Protein AF-A0A087GVF6-F1 (afdb_monomer_lite)

Secondary structure (DSSP, 8-state):
-----TT---EEEETTTTEEEEEEEESTTS-EEEETTT-PBPPP--S-HHHHHHHHHHHHHHHHHHHHHTTT------------

Foldseek 3Di:
DDDPPPDDQDWDQDPVVRDTAGWDFDDDPSPWTAGPPPRHTDDDPPDDPVRVVVVVVVVVVVVVVCVVVVPPPPPPPPPPPDDD

Radius of gyration: 27.07 Å; chains: 1; bounding box: 83×26×55 Å

Structure (mmCIF, N/CA/C/O backbone):
data_AF-A0A087GVF6-F1
#
_entry.id   AF-A0A087GVF6-F1
#
loop_
_atom_site.group_PDB
_atom_site.id
_atom_site.type_symbol
_atom_site.label_atom_id
_atom_site.label_alt_id
_atom_site.label_comp_id
_atom_site.label_asym_id
_atom_site.label_entity_id
_atom_site.label_seq_id
_atom_site.pdbx_PDB_ins_code
_atom_site.Cartn_x
_atom_site.Cartn_y
_atom_site.Cartn_z
_atom_site.occupancy
_atom_site.B_iso_or_equiv
_atom_site.auth_seq_id
_atom_site.auth_comp_id
_atom_site.auth_asym_id
_atom_site.auth_atom_id
_atom_site.pdbx_PDB_model_num
ATOM 1 N N . MET A 1 1 ? 25.821 10.176 4.742 1.00 32.94 1 MET A N 1
ATOM 2 C CA . MET A 1 1 ? 25.679 10.286 3.274 1.00 32.94 1 MET A CA 1
ATOM 3 C C . MET A 1 1 ? 25.176 8.945 2.772 1.00 32.94 1 MET A C 1
ATOM 5 O O . MET A 1 1 ? 25.916 7.972 2.849 1.00 32.94 1 MET A O 1
ATOM 9 N N . ALA A 1 2 ? 23.893 8.854 2.414 1.00 41.00 2 ALA A N 1
ATOM 10 C CA . ALA A 1 2 ? 23.305 7.602 1.950 1.00 41.00 2 ALA A CA 1
ATOM 11 C C . ALA A 1 2 ? 23.880 7.258 0.571 1.00 41.00 2 ALA A C 1
ATOM 13 O O . ALA A 1 2 ? 23.884 8.086 -0.339 1.00 41.00 2 ALA A O 1
ATOM 14 N N . LYS A 1 3 ? 24.425 6.048 0.467 1.00 37.88 3 LYS A N 1
ATOM 15 C CA . LYS A 1 3 ? 25.042 5.484 -0.728 1.00 37.88 3 LYS A CA 1
ATOM 16 C C . LYS A 1 3 ? 23.969 5.365 -1.812 1.00 37.88 3 LYS A C 1
ATOM 18 O O . LYS A 1 3 ? 23.090 4.518 -1.709 1.00 37.88 3 LYS A O 1
ATOM 23 N N . VAL A 1 4 ? 24.026 6.230 -2.824 1.00 46.59 4 VAL A N 1
ATOM 24 C CA . VAL A 1 4 ? 23.220 6.086 -4.039 1.00 46.59 4 VAL A CA 1
ATOM 25 C C . VAL A 1 4 ? 23.780 4.884 -4.790 1.00 46.59 4 VAL A C 1
ATOM 27 O O . VAL A 1 4 ? 24.807 4.974 -5.457 1.00 46.59 4 VAL A O 1
ATOM 30 N N . THR A 1 5 ? 23.152 3.727 -4.613 1.00 45.44 5 THR A N 1
ATOM 31 C CA . THR A 1 5 ? 23.415 2.535 -5.416 1.00 45.44 5 THR A CA 1
ATOM 32 C C . THR A 1 5 ? 22.746 2.725 -6.771 1.00 45.44 5 THR A C 1
ATOM 34 O O . THR A 1 5 ? 21.612 2.317 -7.000 1.00 45.44 5 THR A O 1
ATOM 37 N N . THR A 1 6 ? 23.444 3.405 -7.672 1.00 49.25 6 THR A N 1
ATOM 38 C CA . THR A 1 6 ? 23.212 3.294 -9.111 1.00 49.25 6 THR A CA 1
ATOM 39 C C . THR A 1 6 ? 23.455 1.843 -9.520 1.00 49.25 6 THR A C 1
ATOM 41 O O . THR A 1 6 ? 24.593 1.385 -9.421 1.00 49.25 6 THR A O 1
ATOM 44 N N . GLY A 1 7 ? 22.425 1.125 -9.975 1.00 47.59 7 GLY A N 1
ATOM 45 C CA . GLY A 1 7 ? 22.648 -0.091 -10.767 1.00 47.59 7 GLY A CA 1
ATOM 46 C C . GLY A 1 7 ? 21.677 -1.254 -10.600 1.00 47.59 7 GLY A C 1
ATOM 47 O O . GLY A 1 7 ? 21.820 -2.220 -11.338 1.00 47.59 7 GLY A O 1
ATOM 48 N N . GLU A 1 8 ? 20.689 -1.188 -9.709 1.00 51.03 8 GLU A N 1
ATOM 49 C CA . GLU A 1 8 ? 19.564 -2.127 -9.752 1.00 51.03 8 GLU A CA 1
ATOM 50 C C . GLU A 1 8 ? 18.336 -1.368 -10.241 1.00 51.03 8 GLU A C 1
ATOM 52 O O . GLU A 1 8 ? 17.846 -0.442 -9.597 1.00 51.03 8 GLU A O 1
ATOM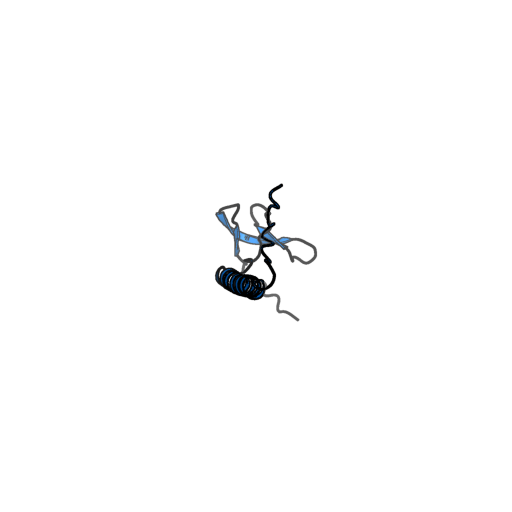 57 N N . GLU A 1 9 ? 17.898 -1.712 -11.446 1.00 69.88 9 GLU A N 1
ATOM 58 C CA . GLU A 1 9 ? 16.647 -1.264 -12.039 1.00 69.88 9 GLU A CA 1
ATOM 59 C C . GLU A 1 9 ? 15.473 -1.681 -11.131 1.00 69.88 9 GLU A C 1
ATOM 61 O O . GLU A 1 9 ? 14.920 -2.770 -11.278 1.00 69.88 9 GLU A O 1
ATOM 66 N N . GLU A 1 10 ? 15.132 -0.837 -10.150 1.00 79.38 10 GLU A N 1
ATOM 67 C CA . GLU A 1 10 ? 14.036 -1.058 -9.200 1.00 79.38 10 GLU A CA 1
ATOM 68 C C . GLU A 1 10 ? 12.730 -1.236 -9.998 1.00 79.38 10 GLU A C 1
ATOM 70 O O . GLU A 1 10 ? 12.281 -0.330 -10.711 1.00 79.38 10 GLU A O 1
ATOM 75 N N . LYS A 1 11 ? 12.157 -2.443 -9.929 1.00 86.62 11 LYS A N 1
ATOM 76 C CA . LYS A 1 11 ? 10.924 -2.830 -10.623 1.00 86.62 11 LYS A CA 1
ATOM 77 C C . LYS A 1 11 ? 9.788 -2.979 -9.622 1.00 86.62 11 LYS A C 1
ATOM 79 O O . LYS A 1 11 ? 9.994 -3.482 -8.521 1.00 86.62 11 LYS A O 1
ATOM 84 N N . MET A 1 12 ? 8.590 -2.567 -10.016 1.00 85.69 12 MET A N 1
ATOM 85 C CA . MET A 1 12 ? 7.382 -2.686 -9.206 1.00 85.69 12 MET A CA 1
ATOM 86 C C . MET A 1 12 ? 6.185 -3.065 -10.079 1.00 85.69 12 MET A C 1
ATOM 88 O O . MET A 1 12 ? 6.081 -2.682 -11.248 1.00 85.69 12 MET A O 1
ATOM 92 N N . TRP A 1 13 ? 5.256 -3.822 -9.498 1.00 86.75 13 TRP A N 1
ATOM 93 C CA . TRP A 1 13 ? 4.016 -4.191 -10.163 1.00 86.75 13 TRP A CA 1
ATOM 94 C C . TRP A 1 13 ? 3.088 -2.983 -10.311 1.00 86.75 13 TRP A C 1
ATOM 96 O O . TRP A 1 13 ? 2.669 -2.366 -9.333 1.00 86.75 13 TRP A O 1
ATOM 106 N N . CYS A 1 14 ? 2.709 -2.662 -11.545 1.00 89.12 14 CYS A N 1
ATOM 107 C CA . CYS A 1 14 ? 1.698 -1.650 -11.808 1.00 89.12 14 CYS A CA 1
ATOM 108 C C . CYS A 1 14 ? 0.310 -2.296 -11.857 1.00 89.12 14 CYS A C 1
ATOM 110 O O . CYS A 1 14 ? -0.038 -2.936 -12.847 1.00 89.12 14 CYS A O 1
ATOM 112 N N . GLY A 1 15 ? -0.531 -2.051 -10.848 1.00 86.88 15 GLY A N 1
ATOM 113 C CA . GLY A 1 15 ? -1.907 -2.569 -10.816 1.00 86.88 15 GLY A CA 1
ATOM 114 C C . GLY A 1 15 ? -2.822 -2.064 -11.944 1.00 86.88 15 GLY A C 1
ATOM 115 O O . GLY A 1 15 ? -3.854 -2.668 -12.200 1.00 86.88 15 GLY A O 1
ATOM 116 N N . HIS A 1 16 ? -2.459 -0.977 -12.637 1.00 88.88 16 HIS A N 1
ATOM 117 C CA . HIS A 1 16 ? -3.203 -0.500 -13.810 1.00 88.88 16 HIS A CA 1
ATOM 118 C C . HIS A 1 16 ? -2.826 -1.256 -15.087 1.00 88.88 16 HIS A C 1
ATOM 120 O O . HIS A 1 16 ? -3.696 -1.637 -15.858 1.00 88.88 16 HIS A O 1
ATOM 126 N N . CYS A 1 17 ? -1.527 -1.449 -15.322 1.00 90.81 17 CYS A N 1
ATOM 127 C CA . CYS A 1 17 ? -1.040 -2.097 -16.539 1.00 90.81 17 CYS A CA 1
ATOM 128 C C . CYS A 1 17 ? -0.971 -3.622 -16.417 1.00 90.81 17 CYS A C 1
ATOM 130 O O . CYS A 1 17 ? -0.860 -4.296 -17.433 1.00 90.81 17 CYS A O 1
ATOM 132 N N . GLY A 1 18 ? -0.982 -4.162 -15.195 1.00 89.50 18 GLY A N 1
ATOM 133 C CA . GLY A 1 18 ? -0.778 -5.588 -14.950 1.00 89.50 18 GLY A CA 1
ATOM 134 C C . GLY A 1 18 ? 0.618 -6.066 -15.356 1.00 89.50 18 GLY A C 1
ATOM 135 O O . GLY A 1 18 ? 0.773 -7.201 -15.792 1.00 89.50 18 GLY A O 1
ATOM 136 N N . VAL A 1 19 ? 1.627 -5.192 -15.273 1.00 89.31 19 VAL A N 1
ATOM 137 C CA . VAL A 1 19 ? 3.012 -5.515 -15.640 1.00 89.31 19 VAL A CA 1
ATOM 138 C C . VAL A 1 19 ? 3.970 -5.144 -14.521 1.00 89.31 19 VAL A C 1
ATOM 140 O O . VAL A 1 19 ? 3.762 -4.161 -13.803 1.00 89.31 19 VAL A O 1
ATOM 143 N N . ASN A 1 20 ? 5.057 -5.905 -14.417 1.00 88.75 20 ASN A N 1
ATOM 144 C CA . ASN A 1 20 ? 6.196 -5.532 -13.594 1.00 88.75 20 ASN A CA 1
ATOM 145 C C . ASN A 1 20 ? 7.054 -4.522 -14.371 1.00 88.75 20 ASN A C 1
ATOM 147 O O . ASN A 1 20 ? 7.720 -4.877 -15.344 1.00 88.75 20 ASN A O 1
ATOM 151 N N . THR A 1 21 ? 6.968 -3.250 -13.992 1.00 87.19 21 THR A N 1
ATOM 152 C CA . THR A 1 21 ? 7.572 -2.125 -14.717 1.00 87.19 21 THR A CA 1
ATOM 153 C C . THR A 1 21 ? 8.777 -1.588 -13.965 1.00 87.19 21 THR A C 1
ATOM 155 O O . THR A 1 21 ? 8.813 -1.608 -12.738 1.00 87.19 21 THR A O 1
ATOM 158 N N . LEU A 1 22 ? 9.724 -1.010 -14.701 1.00 89.50 22 LEU A N 1
ATOM 159 C CA . LEU A 1 22 ? 10.702 -0.095 -14.120 1.00 89.50 22 LEU A CA 1
ATOM 160 C C . LEU A 1 22 ? 9.988 1.072 -13.436 1.00 89.50 22 LEU A C 1
ATOM 162 O O . LEU A 1 22 ? 8.951 1.547 -13.922 1.00 89.50 22 LEU A O 1
ATOM 166 N N . ILE A 1 23 ? 10.562 1.529 -12.331 1.00 87.81 23 ILE A N 1
ATOM 167 C CA . ILE A 1 23 ? 10.075 2.692 -11.603 1.00 87.81 23 ILE A CA 1
ATOM 168 C C . ILE A 1 23 ? 10.660 3.955 -12.232 1.00 87.81 23 ILE A C 1
ATOM 170 O O . ILE A 1 23 ? 11.870 4.170 -12.265 1.00 87.81 23 ILE A O 1
ATOM 174 N N . ARG A 1 24 ? 9.774 4.829 -12.697 1.00 87.38 24 ARG A N 1
ATOM 175 C CA . ARG A 1 24 ? 10.081 6.205 -13.073 1.00 87.38 24 ARG A CA 1
ATOM 176 C C . ARG A 1 24 ? 9.941 7.079 -11.828 1.00 87.38 24 ARG A C 1
ATOM 178 O O . ARG A 1 24 ? 8.923 7.008 -11.151 1.00 87.38 24 ARG A O 1
ATOM 185 N N . ARG A 1 25 ? 10.954 7.882 -11.498 1.00 85.50 25 ARG A N 1
ATOM 186 C CA . ARG A 1 25 ? 10.909 8.791 -10.341 1.00 85.50 25 ARG A CA 1
ATOM 187 C C . ARG A 1 25 ? 10.530 10.200 -10.784 1.00 85.50 25 ARG A C 1
ATOM 189 O O . ARG A 1 25 ? 11.179 10.765 -11.659 1.00 85.50 25 ARG A O 1
ATOM 196 N N . GLU A 1 26 ? 9.491 10.755 -10.176 1.00 78.75 26 GLU A N 1
ATOM 197 C CA . GLU A 1 26 ? 8.935 12.074 -10.482 1.00 78.75 26 GLU A CA 1
ATOM 198 C C . GLU A 1 26 ? 8.880 12.972 -9.232 1.00 78.75 26 GLU A C 1
ATOM 200 O O . GLU A 1 26 ? 9.109 12.530 -8.102 1.00 78.75 26 GLU A O 1
ATOM 205 N N . GLY A 1 27 ? 8.592 14.259 -9.442 1.00 73.12 27 GLY A N 1
ATOM 206 C CA . GLY A 1 27 ? 8.548 15.278 -8.390 1.00 73.12 27 GLY A CA 1
ATOM 207 C C . GLY A 1 27 ? 9.914 15.885 -8.048 1.00 73.12 27 GLY A C 1
ATOM 208 O O . GLY A 1 27 ? 10.967 15.393 -8.459 1.00 73.12 27 GLY A O 1
ATOM 209 N N . ASN A 1 28 ? 9.896 16.981 -7.282 1.00 62.44 28 ASN A N 1
ATOM 210 C CA . ASN A 1 28 ? 11.117 17.650 -6.827 1.00 62.44 28 ASN A CA 1
ATOM 211 C C . ASN A 1 28 ? 11.905 16.709 -5.903 1.00 62.44 28 ASN A C 1
ATOM 213 O O . ASN A 1 28 ? 11.512 16.470 -4.764 1.00 62.44 28 ASN A O 1
ATOM 217 N N . GLY A 1 29 ? 13.005 16.158 -6.418 1.00 70.38 29 GLY A N 1
ATOM 218 C CA . GLY A 1 29 ? 13.857 15.198 -5.710 1.00 70.38 29 GLY A CA 1
ATOM 219 C C . GLY A 1 29 ? 13.571 13.719 -6.001 1.00 70.38 29 GLY A C 1
ATOM 220 O O . GLY A 1 29 ? 14.193 12.869 -5.372 1.00 70.38 29 GLY A O 1
ATOM 221 N N . GLY A 1 30 ? 12.671 13.387 -6.938 1.00 72.00 30 GLY A N 1
ATOM 222 C CA . GLY A 1 30 ? 12.415 11.994 -7.339 1.00 72.00 30 GLY A CA 1
ATOM 223 C C . GLY A 1 30 ? 11.785 11.137 -6.236 1.00 72.00 30 GLY A C 1
ATOM 224 O O . GLY A 1 30 ? 12.079 9.944 -6.127 1.00 72.00 30 GLY A O 1
ATOM 225 N N . THR A 1 31 ? 10.967 11.758 -5.387 1.00 77.00 31 THR A N 1
ATOM 226 C CA . THR A 1 31 ? 10.300 11.116 -4.246 1.00 77.00 31 THR A CA 1
ATOM 227 C C . THR A 1 31 ? 9.072 10.313 -4.655 1.00 77.00 31 THR A C 1
ATOM 229 O O . THR A 1 31 ? 8.673 9.406 -3.932 1.00 77.00 31 THR A O 1
ATOM 232 N N . VAL A 1 32 ? 8.476 10.621 -5.809 1.00 82.06 32 VAL A N 1
ATOM 233 C CA . VAL A 1 32 ? 7.278 9.940 -6.295 1.00 82.06 32 VAL A CA 1
ATOM 234 C C . VAL A 1 32 ? 7.694 8.817 -7.231 1.00 82.06 32 VAL A C 1
ATOM 236 O O . VAL A 1 32 ? 8.317 9.059 -8.262 1.00 82.06 32 VAL A O 1
ATOM 239 N N . LYS A 1 33 ? 7.337 7.582 -6.887 1.00 86.81 33 LYS A N 1
ATOM 240 C CA . LYS A 1 33 ? 7.497 6.422 -7.766 1.00 86.81 33 LYS A CA 1
ATOM 241 C C . LYS A 1 33 ? 6.315 6.362 -8.734 1.00 86.81 33 LYS A C 1
ATOM 243 O O . LYS A 1 33 ? 5.167 6.491 -8.324 1.00 86.81 33 LYS A O 1
ATOM 248 N N . ALA A 1 34 ? 6.576 6.162 -10.018 1.00 88.81 34 ALA A N 1
ATOM 249 C CA . ALA A 1 34 ? 5.571 6.080 -11.069 1.00 88.81 34 ALA A CA 1
ATOM 250 C C . ALA A 1 34 ? 5.887 4.944 -12.046 1.00 88.81 34 ALA A C 1
ATOM 252 O O . ALA A 1 34 ? 7.032 4.534 -12.228 1.00 88.81 34 ALA A O 1
ATOM 253 N N . CYS A 1 35 ? 4.851 4.422 -12.691 1.00 90.94 35 CYS A N 1
ATOM 254 C CA . CYS A 1 35 ? 4.981 3.422 -13.737 1.00 90.94 35 CYS A CA 1
ATOM 255 C C . CYS A 1 35 ? 5.683 4.040 -14.947 1.00 90.94 35 CYS A C 1
ATOM 257 O O . CYS A 1 35 ? 5.199 5.029 -15.496 1.00 90.94 35 CYS A O 1
ATOM 259 N N . ASN A 1 36 ? 6.778 3.436 -15.413 1.00 90.75 36 ASN A N 1
ATOM 260 C CA . ASN A 1 36 ? 7.476 3.920 -16.606 1.00 90.75 36 ASN A CA 1
ATOM 261 C C . ASN A 1 36 ? 6.616 3.851 -17.883 1.00 90.75 36 ASN A C 1
ATOM 263 O O . ASN A 1 36 ? 6.868 4.585 -18.832 1.00 90.75 36 ASN A O 1
ATOM 267 N N . TRP A 1 37 ? 5.601 2.983 -17.910 1.00 89.94 37 TRP A N 1
ATOM 268 C CA . TRP A 1 37 ? 4.780 2.753 -19.100 1.00 89.94 37 TRP A CA 1
ATOM 269 C C . TRP A 1 37 ? 3.531 3.638 -19.174 1.00 89.94 37 TRP A C 1
ATOM 271 O O . TRP A 1 37 ? 3.268 4.235 -20.211 1.00 89.94 37 TRP A O 1
ATOM 281 N N . CYS A 1 38 ? 2.764 3.751 -18.084 1.00 91.31 38 CYS A N 1
ATOM 282 C CA . CYS A 1 38 ? 1.527 4.547 -18.061 1.00 91.31 38 CYS A CA 1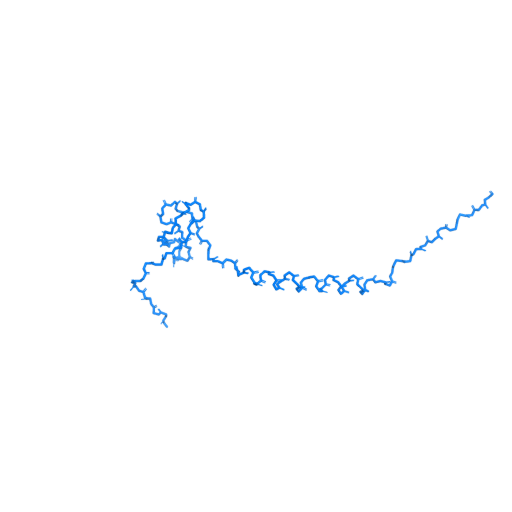
ATOM 283 C C . CYS A 1 38 ? 1.619 5.842 -17.246 1.00 91.31 38 CYS A C 1
ATOM 285 O O . CYS A 1 38 ? 0.636 6.573 -17.174 1.00 91.31 38 CYS A O 1
ATOM 287 N N . GLY A 1 39 ? 2.743 6.103 -16.573 1.00 88.31 39 GLY A N 1
ATOM 288 C CA . GLY A 1 39 ? 2.927 7.287 -15.727 1.00 88.31 39 GLY A CA 1
ATOM 289 C C . GLY A 1 39 ? 2.115 7.283 -14.430 1.00 88.31 39 GLY A C 1
ATOM 290 O O . GLY A 1 39 ? 2.202 8.226 -13.650 1.00 88.31 39 GLY A O 1
ATOM 291 N N . LYS A 1 40 ? 1.323 6.237 -14.152 1.00 88.31 40 LYS A N 1
ATOM 292 C CA . LYS A 1 40 ? 0.537 6.173 -12.917 1.00 88.31 40 LYS A CA 1
ATOM 293 C C . LYS A 1 40 ? 1.465 6.045 -11.714 1.00 88.31 40 LYS A C 1
ATOM 295 O O . LYS A 1 40 ? 2.329 5.169 -11.699 1.00 88.31 40 LYS A O 1
ATOM 300 N N . VAL A 1 41 ? 1.240 6.885 -10.709 1.00 88.19 41 VAL A N 1
ATOM 301 C CA . VAL A 1 41 ? 1.949 6.823 -9.428 1.00 88.19 41 VAL A CA 1
ATOM 302 C C . VAL A 1 41 ? 1.786 5.430 -8.828 1.00 88.19 41 VAL A C 1
ATOM 304 O O . VAL A 1 41 ? 0.675 4.903 -8.727 1.00 88.19 41 VAL A O 1
ATOM 307 N N . LEU A 1 42 ? 2.915 4.834 -8.472 1.00 84.50 42 LEU A N 1
ATOM 308 C CA . LEU A 1 42 ? 2.992 3.569 -7.776 1.00 84.50 42 LEU A CA 1
ATOM 309 C C . LEU A 1 42 ? 3.158 3.892 -6.294 1.00 84.50 42 LEU A C 1
ATOM 311 O O . LEU A 1 42 ? 4.126 4.541 -5.901 1.00 84.50 42 LEU A O 1
ATOM 315 N N . ALA A 1 43 ? 2.183 3.494 -5.486 1.00 74.50 43 ALA A N 1
ATOM 316 C CA . ALA A 1 43 ? 2.340 3.557 -4.045 1.00 74.50 43 ALA A CA 1
ATOM 317 C C . ALA A 1 43 ? 3.284 2.428 -3.620 1.00 74.50 43 ALA A C 1
ATOM 319 O O . ALA A 1 43 ? 3.126 1.296 -4.081 1.00 74.50 43 ALA A O 1
ATOM 320 N N . ASP A 1 44 ? 4.236 2.732 -2.736 1.00 69.50 44 ASP A N 1
ATOM 321 C CA . ASP A 1 44 ? 4.883 1.683 -1.953 1.00 69.50 44 ASP A CA 1
ATOM 322 C C . ASP A 1 44 ? 3.797 0.879 -1.229 1.00 69.50 44 ASP A C 1
ATOM 324 O O . ASP A 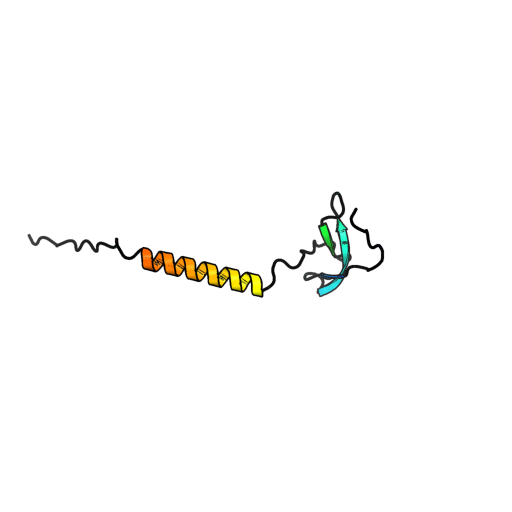1 44 ? 2.737 1.430 -0.906 1.00 6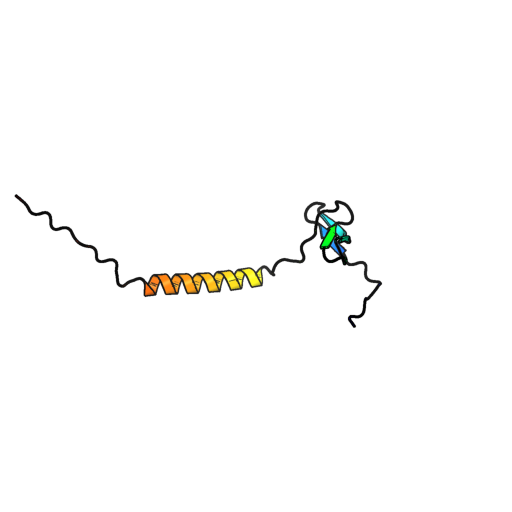9.50 44 ASP A O 1
ATOM 328 N N . GLU A 1 45 ? 4.035 -0.424 -1.046 1.00 64.62 45 GLU A N 1
ATOM 329 C CA . GLU A 1 45 ? 3.099 -1.332 -0.382 1.00 64.62 45 GLU A CA 1
ATOM 330 C C . GLU A 1 45 ? 2.619 -0.678 0.917 1.00 64.62 45 GLU A C 1
ATOM 332 O O . GLU A 1 45 ? 3.366 -0.479 1.875 1.00 64.62 45 GLU A O 1
ATOM 337 N N . THR A 1 46 ? 1.374 -0.216 0.891 1.00 62.28 46 THR A N 1
ATOM 338 C CA . THR A 1 46 ? 0.766 0.519 1.989 1.00 62.28 46 THR A CA 1
ATOM 339 C C . THR A 1 46 ? 0.371 -0.533 2.988 1.00 62.28 46 THR A C 1
ATOM 341 O O . THR A 1 46 ? -0.643 -1.169 2.769 1.00 62.28 46 THR A O 1
ATOM 344 N N . GLY A 1 47 ? 1.196 -0.729 4.017 1.00 65.75 47 GLY A N 1
ATOM 345 C CA . GLY A 1 47 ? 1.002 -1.703 5.087 1.00 65.75 47 GLY A CA 1
ATOM 346 C C . GLY A 1 47 ? 0.896 -3.159 4.617 1.00 65.75 47 GLY A C 1
ATOM 347 O O . GLY A 1 47 ? 0.285 -3.491 3.604 1.00 65.75 47 GLY A O 1
ATOM 348 N N . THR A 1 48 ? 1.461 -4.095 5.367 1.00 75.00 48 THR A N 1
ATOM 349 C CA . THR A 1 48 ? 1.178 -5.510 5.072 1.00 75.00 48 THR A CA 1
ATOM 350 C C . THR A 1 48 ? -0.255 -5.856 5.494 1.00 75.00 48 THR A C 1
ATOM 352 O O . THR A 1 48 ? -0.811 -5.258 6.418 1.00 75.00 48 THR A O 1
ATOM 355 N N . ALA A 1 49 ? -0.875 -6.859 4.860 1.00 76.75 49 ALA A N 1
ATOM 356 C CA . ALA A 1 49 ? -2.185 -7.361 5.300 1.00 76.75 49 ALA A CA 1
ATOM 357 C C . ALA A 1 49 ? -2.180 -7.763 6.793 1.00 76.75 49 ALA A C 1
ATOM 359 O O . ALA A 1 49 ? -3.181 -7.608 7.491 1.00 76.75 49 ALA A O 1
ATOM 360 N N . ASP A 1 50 ? -1.029 -8.221 7.293 1.00 79.62 50 ASP A N 1
ATOM 361 C CA . ASP A 1 50 ? -0.807 -8.546 8.702 1.00 79.62 50 ASP A CA 1
ATOM 362 C C . ASP A 1 50 ? -0.888 -7.310 9.617 1.00 79.62 50 ASP A C 1
ATOM 364 O O . ASP A 1 50 ? -1.523 -7.354 10.672 1.00 79.62 50 ASP A O 1
ATOM 368 N N . GLU A 1 51 ? -0.323 -6.174 9.199 1.00 85.00 51 GLU A N 1
ATOM 369 C CA . GLU A 1 51 ? -0.414 -4.909 9.940 1.00 85.00 51 GLU A CA 1
ATOM 370 C C . GLU A 1 51 ? -1.856 -4.401 10.029 1.00 85.00 51 GLU A C 1
ATOM 372 O O . GLU A 1 51 ? -2.300 -3.994 11.107 1.00 85.00 51 GLU A O 1
ATOM 377 N N . TYR A 1 52 ? -2.617 -4.488 8.934 1.00 85.69 52 TYR A N 1
ATOM 378 C CA . TYR A 1 52 ? -4.040 -4.142 8.949 1.00 85.69 52 TYR A CA 1
ATOM 379 C C . TYR A 1 52 ? -4.859 -5.075 9.841 1.00 85.69 52 TYR A C 1
ATOM 381 O O . TYR A 1 52 ? -5.711 -4.598 10.593 1.00 85.69 52 TYR A O 1
ATOM 389 N N . ASN A 1 53 ? -4.580 -6.381 9.824 1.00 90.81 53 ASN A N 1
ATOM 390 C CA . ASN A 1 53 ? -5.248 -7.335 10.710 1.00 90.81 53 ASN A CA 1
ATOM 391 C C . ASN A 1 53 ? -4.970 -7.038 12.189 1.00 90.81 53 ASN A C 1
ATOM 393 O O . ASN A 1 53 ? -5.892 -7.041 13.005 1.00 90.81 53 ASN A O 1
ATOM 397 N N . LYS A 1 54 ? -3.720 -6.726 12.546 1.00 92.50 54 LYS A N 1
ATOM 398 C CA . LYS A 1 54 ? -3.355 -6.334 13.918 1.00 92.50 54 LYS A CA 1
ATOM 399 C C . LYS A 1 54 ? -4.064 -5.052 14.353 1.00 92.50 54 LYS A C 1
ATOM 401 O O . LYS A 1 54 ? -4.558 -4.974 15.478 1.00 92.50 54 LYS A O 1
ATOM 406 N N . LEU A 1 55 ? -4.138 -4.058 13.467 1.00 92.12 55 LEU A N 1
ATOM 407 C CA . LEU A 1 55 ? -4.891 -2.825 13.707 1.00 92.12 55 LEU A CA 1
ATOM 408 C C . LEU A 1 55 ? -6.379 -3.110 13.934 1.00 92.12 55 LEU A C 1
ATOM 410 O O . LEU A 1 55 ? -6.960 -2.570 14.875 1.00 92.12 55 LEU A O 1
ATOM 414 N N . PHE A 1 56 ? -6.977 -3.976 13.115 1.00 92.56 56 PHE A N 1
ATOM 415 C CA . PHE A 1 56 ? -8.378 -4.364 13.240 1.00 92.56 56 PHE A CA 1
ATOM 416 C C . PHE A 1 56 ? -8.680 -5.004 14.601 1.00 92.56 56 PHE A C 1
ATOM 418 O O . PHE A 1 56 ? -9.588 -4.548 15.295 1.00 92.56 56 PHE A O 1
ATOM 425 N N . LEU A 1 57 ? -7.885 -5.993 15.024 1.00 95.12 57 LEU A N 1
ATOM 426 C CA . LEU A 1 57 ? -8.070 -6.667 16.315 1.00 95.12 57 LEU A CA 1
ATOM 427 C C . LEU A 1 57 ? -7.978 -5.684 17.489 1.00 95.12 57 LEU A C 1
ATOM 429 O O . LEU A 1 57 ? -8.829 -5.685 18.374 1.00 95.12 57 LEU A O 1
ATOM 433 N N . ARG A 1 58 ? -6.999 -4.773 17.456 1.00 92.75 58 ARG A N 1
ATOM 434 C CA . ARG A 1 58 ? -6.835 -3.754 18.500 1.00 92.75 58 ARG A CA 1
ATOM 435 C C . ARG A 1 58 ? -8.021 -2.788 18.569 1.00 92.75 58 ARG A C 1
ATOM 437 O O . ARG A 1 58 ? -8.417 -2.367 19.655 1.00 92.75 58 ARG A O 1
ATOM 444 N N . LEU A 1 59 ? -8.584 -2.409 17.422 1.00 93.81 59 LEU A N 1
ATOM 445 C CA . LEU A 1 59 ? -9.782 -1.567 17.370 1.00 93.81 59 LEU A CA 1
ATOM 446 C C . LEU A 1 59 ? -11.013 -2.303 17.911 1.00 93.81 59 LEU A C 1
ATOM 448 O O . LEU A 1 59 ? -11.819 -1.691 18.612 1.00 93.81 59 LEU A O 1
ATOM 452 N N . GLN A 1 60 ? -11.130 -3.602 17.635 1.00 93.69 60 GLN A N 1
ATOM 453 C CA . GLN A 1 60 ? -12.206 -4.440 18.158 1.00 93.69 60 GLN A CA 1
ATOM 454 C C . GLN A 1 60 ? -12.153 -4.539 19.690 1.00 93.69 60 GLN A C 1
ATOM 456 O O . GLN A 1 60 ? -13.155 -4.269 20.348 1.00 93.69 60 GLN A O 1
ATOM 461 N N . GLU A 1 61 ? -10.977 -4.800 20.270 1.00 91.69 61 GLU A N 1
ATOM 462 C CA . GLU A 1 61 ? -10.783 -4.832 21.729 1.00 91.69 61 GLU A CA 1
ATOM 463 C C . GLU A 1 61 ? -11.189 -3.512 22.408 1.00 91.69 61 GLU A C 1
ATOM 465 O O . GLU A 1 61 ? -11.842 -3.505 23.454 1.00 91.69 61 GLU A O 1
ATOM 470 N N . LEU A 1 62 ? -10.835 -2.374 21.802 1.00 91.44 62 LEU A N 1
ATOM 471 C CA . LEU A 1 62 ? -11.222 -1.052 22.301 1.00 91.44 62 LEU A CA 1
ATOM 472 C C . LEU A 1 62 ? -12.739 -0.839 22.249 1.00 91.44 62 LEU A C 1
ATOM 474 O O . LEU A 1 62 ? -13.319 -0.283 23.185 1.00 91.44 62 LEU A O 1
ATOM 478 N N . GLN A 1 63 ? -13.388 -1.277 21.170 1.00 90.75 63 GLN A N 1
ATOM 479 C CA . GLN A 1 63 ? -14.837 -1.182 21.024 1.00 90.75 63 GLN A CA 1
ATOM 480 C C . GLN A 1 63 ? -15.563 -2.041 22.065 1.00 90.75 63 GLN A C 1
ATOM 482 O O . GLN A 1 63 ? -16.509 -1.565 22.702 1.00 90.75 63 GLN A O 1
ATOM 487 N N . ASP A 1 64 ? -15.084 -3.263 22.293 1.00 87.19 64 ASP A N 1
ATOM 488 C CA . ASP A 1 64 ? -15.617 -4.164 23.310 1.00 87.19 64 ASP A CA 1
ATOM 489 C C . ASP A 1 64 ? -15.458 -3.556 24.708 1.00 87.19 64 ASP A C 1
ATOM 491 O O . ASP A 1 64 ? -16.432 -3.479 25.461 1.00 87.19 64 ASP A O 1
ATOM 495 N N . PHE A 1 65 ? -14.285 -3.000 25.027 1.00 83.19 65 PHE A N 1
ATOM 496 C CA . PHE A 1 65 ? -14.051 -2.312 26.297 1.00 83.19 65 PHE A CA 1
ATOM 497 C C . PHE A 1 65 ? -15.026 -1.146 26.526 1.00 83.19 65 PHE A C 1
ATOM 499 O O . PHE A 1 65 ? -15.617 -1.029 27.604 1.00 83.19 65 PHE A O 1
ATOM 506 N N . VAL A 1 66 ? -15.248 -0.294 25.520 1.00 83.25 66 VAL A N 1
ATOM 507 C CA . VAL A 1 66 ? -16.208 0.824 25.603 1.00 83.25 66 VAL A CA 1
ATOM 508 C C . VAL A 1 66 ? -17.645 0.315 25.760 1.00 83.25 66 VAL A C 1
ATOM 510 O O . VAL A 1 66 ? -18.424 0.876 26.533 1.00 83.25 66 VAL A O 1
ATOM 513 N N . SER A 1 67 ? -18.009 -0.768 25.071 1.00 75.62 67 SER A N 1
ATOM 514 C CA . SER A 1 67 ? -19.355 -1.344 25.155 1.00 75.62 67 SER A CA 1
ATOM 515 C C . SER A 1 67 ? -19.667 -1.922 26.542 1.00 75.62 67 SER A C 1
ATOM 517 O O . SER A 1 67 ? -20.763 -1.708 27.066 1.00 75.62 67 SER A O 1
ATOM 519 N N . VAL A 1 68 ? -18.688 -2.577 27.177 1.00 67.25 68 VAL A N 1
ATOM 520 C CA . VAL A 1 68 ? -18.819 -3.173 28.515 1.00 67.25 68 VAL A CA 1
ATOM 521 C C . VAL A 1 68 ? -18.760 -2.099 29.604 1.00 67.25 68 VAL A C 1
ATOM 523 O O . VAL A 1 68 ? -19.553 -2.123 30.546 1.00 67.25 68 VAL A O 1
ATOM 526 N N . SER A 1 69 ? -17.886 -1.101 29.457 1.00 60.31 69 SER A N 1
ATOM 527 C CA . SER A 1 69 ? -17.789 0.028 30.397 1.00 60.31 69 SER A CA 1
ATOM 528 C C . SER A 1 69 ? -18.964 1.019 30.298 1.00 60.31 69 SER A C 1
ATOM 530 O O . SER A 1 69 ? -19.239 1.753 31.249 1.00 60.31 69 SER A O 1
ATOM 532 N N . GLY A 1 70 ? -19.733 0.996 29.203 1.00 55.91 70 GLY A N 1
ATOM 533 C CA . GLY A 1 70 ? -20.942 1.804 28.998 1.00 55.91 70 GLY A CA 1
ATOM 534 C C . GLY A 1 70 ? -22.220 1.298 29.692 1.00 55.91 70 GLY A C 1
ATOM 535 O O . GLY A 1 70 ? -23.272 1.938 29.586 1.00 55.91 70 GLY A O 1
ATOM 536 N N . CYS A 1 71 ? -22.176 0.175 30.417 1.00 48.16 71 CYS A N 1
ATOM 537 C CA . CYS A 1 71 ? -23.377 -0.513 30.914 1.00 48.16 71 CYS A CA 1
ATOM 538 C C . CYS A 1 71 ? -24.070 0.111 32.150 1.00 48.16 71 CYS A C 1
ATOM 540 O O . CYS A 1 71 ? -25.021 -0.465 32.672 1.00 48.16 71 CYS A O 1
ATOM 542 N N . ALA A 1 72 ? -23.685 1.305 32.615 1.00 53.31 72 ALA A N 1
ATOM 543 C CA . ALA A 1 72 ? -24.239 1.873 33.855 1.00 53.31 72 ALA A CA 1
ATOM 544 C C . ALA A 1 72 ? -25.337 2.951 33.701 1.00 53.31 72 ALA A C 1
ATOM 546 O O . ALA A 1 72 ? -25.803 3.459 34.719 1.00 53.31 72 ALA A O 1
ATOM 547 N N . LYS A 1 73 ? -25.774 3.360 32.493 1.00 52.69 73 LYS A N 1
ATOM 548 C CA . LYS A 1 73 ? -26.731 4.497 32.375 1.00 52.69 73 LYS A CA 1
ATOM 549 C C . LYS A 1 73 ? -27.885 4.374 31.375 1.00 52.69 73 LYS A C 1
ATOM 551 O O . LYS A 1 73 ? -28.520 5.379 31.067 1.00 52.69 73 LYS A O 1
ATOM 556 N N . LYS A 1 74 ? -28.290 3.174 30.948 1.00 51.94 74 LYS A N 1
ATOM 557 C CA . LYS A 1 74 ? -29.641 3.009 30.367 1.00 51.94 74 LYS A CA 1
ATOM 558 C C . LYS A 1 74 ? -30.660 2.764 31.479 1.00 51.94 74 LYS A C 1
ATOM 560 O O . LYS A 1 74 ? -31.212 1.677 31.621 1.00 51.94 74 LYS A O 1
ATOM 565 N N . SER A 1 75 ? -30.917 3.815 32.263 1.00 48.56 75 SER A N 1
ATOM 566 C CA . SER A 1 75 ? -32.121 3.922 33.089 1.00 48.56 75 SER A CA 1
ATOM 567 C C . SER A 1 75 ? -33.329 3.812 32.158 1.00 48.56 75 SER A C 1
ATOM 569 O O . SER A 1 75 ? -33.723 4.780 31.507 1.00 48.56 75 SER A O 1
ATOM 571 N N . ARG A 1 76 ? -33.907 2.610 32.042 1.00 57.06 76 ARG A N 1
ATOM 572 C CA . ARG A 1 76 ? -35.252 2.438 31.491 1.00 57.06 76 ARG A CA 1
ATOM 573 C C . ARG A 1 76 ? -36.201 3.146 32.453 1.00 57.06 76 ARG A C 1
ATOM 575 O O . ARG A 1 76 ? -36.708 2.533 33.390 1.00 57.06 76 ARG A O 1
ATOM 582 N N . ARG A 1 77 ? -36.435 4.446 32.248 1.00 56.88 77 ARG A N 1
ATOM 583 C CA . ARG A 1 77 ? -37.550 5.156 32.880 1.00 56.88 77 ARG A CA 1
ATOM 584 C C . ARG A 1 77 ? -38.834 4.524 32.355 1.00 56.88 77 ARG A C 1
ATOM 586 O O . ARG A 1 77 ? -39.340 4.886 31.299 1.00 56.88 77 ARG A O 1
ATOM 593 N N . ARG A 1 78 ? -39.333 3.524 33.080 1.00 56.22 78 ARG A N 1
ATOM 594 C CA . ARG A 1 78 ? -40.675 2.979 32.901 1.00 56.22 78 ARG A CA 1
ATOM 595 C C . ARG A 1 78 ? -41.642 4.100 33.267 1.00 56.22 78 ARG A C 1
ATOM 597 O O . ARG A 1 78 ? -41.857 4.367 34.445 1.00 56.22 78 ARG A O 1
ATOM 604 N N . ILE A 1 79 ? -42.169 4.790 32.260 1.00 64.56 79 ILE A N 1
ATOM 605 C CA . ILE A 1 79 ? -43.248 5.761 32.439 1.00 64.56 79 ILE A CA 1
ATOM 606 C C . ILE A 1 79 ? -44.441 4.974 32.995 1.00 64.56 79 ILE A C 1
ATOM 608 O O . ILE A 1 79 ? -45.022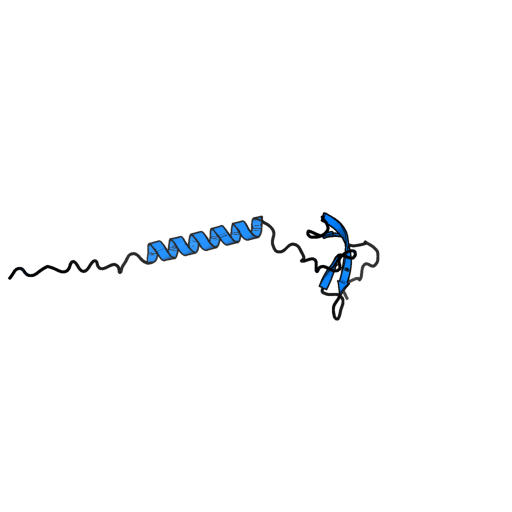 4.142 32.298 1.00 64.56 79 ILE A O 1
ATOM 612 N N . LYS A 1 80 ? -44.764 5.173 34.278 1.00 58.22 80 LYS A N 1
ATOM 613 C CA . LYS A 1 80 ? -46.025 4.692 34.849 1.00 58.22 80 LYS A CA 1
ATOM 614 C C . LYS A 1 80 ? -47.136 5.504 34.186 1.00 58.22 80 LYS A C 1
ATOM 616 O O . LYS A 1 80 ? -47.205 6.710 34.393 1.00 58.22 80 LYS A O 1
ATOM 621 N N . LYS A 1 81 ? -47.975 4.857 33.373 1.00 53.31 81 LYS A N 1
ATOM 622 C CA . LYS A 1 81 ? -49.255 5.441 32.957 1.00 53.31 81 LYS A CA 1
ATOM 623 C C . LYS A 1 81 ? -50.104 5.605 34.218 1.00 53.31 81 LYS A C 1
ATOM 625 O O . LYS A 1 81 ? -50.456 4.609 34.844 1.00 53.31 81 LYS A O 1
ATOM 630 N N . THR A 1 82 ? -50.380 6.841 34.607 1.00 55.59 82 THR A N 1
ATOM 631 C CA . THR A 1 82 ? -51.457 7.170 35.542 1.00 55.59 82 THR A CA 1
ATOM 632 C C . THR A 1 82 ? -52.782 6.861 34.852 1.00 55.59 82 THR A C 1
ATOM 634 O O . THR A 1 82 ? -53.065 7.435 33.800 1.00 55.59 82 THR A O 1
ATOM 637 N N . LEU A 1 83 ? -53.545 5.910 35.399 1.00 52.72 83 LEU A N 1
ATOM 638 C CA . LEU A 1 83 ? -54.959 5.756 35.067 1.00 52.72 83 LEU A CA 1
ATOM 639 C C . LEU A 1 83 ? -55.711 6.936 35.691 1.00 52.72 83 LEU A C 1
ATOM 641 O O . LEU A 1 83 ? -55.600 7.142 36.899 1.00 52.72 83 LEU A O 1
ATOM 645 N N . ASN A 1 84 ? -56.428 7.680 34.852 1.00 49.47 84 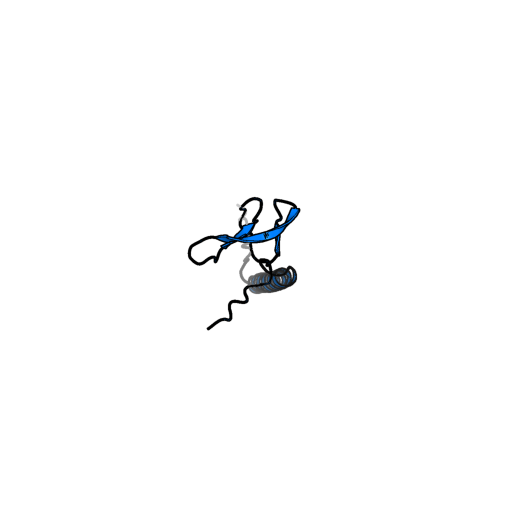ASN A N 1
ATOM 646 C CA . ASN A 1 84 ? -57.599 8.452 35.258 1.00 49.47 84 ASN A CA 1
ATOM 647 C C . ASN A 1 84 ? -58.834 7.589 35.012 1.00 49.47 84 ASN A C 1
ATOM 649 O O . ASN A 1 84 ? -58.815 6.859 33.992 1.00 49.47 84 ASN A O 1
#

Sequence (84 aa):
MAKVTTGEEEKMWCGHCGVNTLIRREGNGGTVKACNWCGKVLADETGTADEYNKLFLRLQELQDFVSVSGCAKKSRRRIKKTLN

pLDDT: mean 74.42, std 16.9, range [32.94, 95.12]

Organism: Arabis alpina (NCBI:txid50452)